Protein AF-A0AAD5MT40-F1 (afdb_monomer)

Sequence (58 aa):
MIDE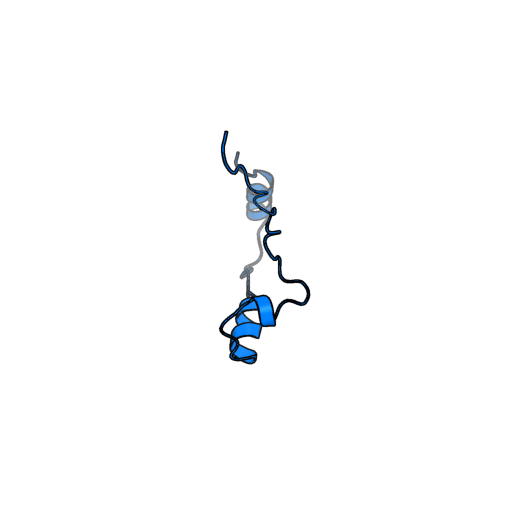NFCTALEYGLPPTAGWGMGIDRLTMILTDSNNIKDVTFLPHYATRRAKRTVSKC

Radius of gyration: 22.94 Å; Cα contacts (8 Å, |Δi|>4): 18; chains: 1; bounding box: 33×33×66 Å

Mean predicted aligned error: 13.97 Å

Secondary structure (DSSP, 8-state):
---HHHHHHHHTT--S-------HHHHHHHHHT-S-GGGTSSS---------------

Organism: Parelaphostrongylus tenuis (NCBI:txid148309)

Structure (mmCIF, N/CA/C/O backbone):
data_AF-A0AAD5MT40-F1
#
_entry.id   AF-A0AAD5MT40-F1
#
loop_
_atom_site.group_PDB
_atom_site.id
_atom_site.type_symbol
_atom_site.label_atom_id
_atom_site.label_alt_id
_atom_site.label_comp_id
_atom_site.label_asym_id
_atom_site.label_entity_id
_atom_site.label_seq_id
_atom_site.pdbx_PDB_ins_code
_atom_site.Cartn_x
_atom_site.Cartn_y
_atom_site.Cartn_z
_atom_site.occupancy
_atom_site.B_iso_or_equiv
_atom_site.auth_seq_id
_atom_site.auth_comp_id
_atom_site.auth_asym_id
_atom_site.auth_atom_id
_atom_site.pdbx_PDB_model_num
ATOM 1 N N . MET A 1 1 ? 13.493 15.599 -6.961 1.00 59.06 1 MET A N 1
ATOM 2 C CA . MET A 1 1 ? 14.317 14.522 -7.538 1.00 59.06 1 MET A CA 1
ATOM 3 C C . MET A 1 1 ? 13.342 13.552 -8.164 1.00 59.06 1 MET A C 1
ATOM 5 O O . MET A 1 1 ? 12.476 13.071 -7.444 1.00 59.06 1 MET A O 1
ATOM 9 N N . ILE A 1 2 ? 13.360 13.434 -9.489 1.00 74.88 2 ILE A N 1
ATOM 10 C CA . ILE A 1 2 ? 12.454 12.546 -10.222 1.00 74.88 2 ILE A CA 1
ATOM 11 C C . ILE A 1 2 ? 13.165 11.207 -10.417 1.00 74.88 2 ILE A C 1
ATOM 13 O O . ILE A 1 2 ? 14.386 11.190 -10.553 1.00 74.88 2 ILE A O 1
ATOM 17 N N . ASP A 1 3 ? 12.423 10.108 -10.357 1.00 81.69 3 ASP A N 1
ATOM 18 C CA . ASP A 1 3 ? 12.989 8.772 -10.518 1.00 81.69 3 ASP A CA 1
ATOM 19 C C . ASP A 1 3 ? 13.118 8.450 -12.015 1.00 81.69 3 ASP A C 1
ATOM 21 O O . ASP A 1 3 ? 12.149 8.078 -12.682 1.00 81.69 3 ASP A O 1
ATOM 25 N N . GLU A 1 4 ? 14.314 8.662 -12.563 1.00 85.44 4 GLU A N 1
ATOM 26 C CA . GLU A 1 4 ? 14.627 8.425 -13.978 1.00 85.44 4 GLU A CA 1
ATOM 27 C C . GLU A 1 4 ? 14.525 6.934 -14.347 1.00 85.44 4 GLU A C 1
ATOM 29 O O . GLU A 1 4 ? 14.208 6.590 -15.491 1.00 85.44 4 GLU A O 1
ATOM 34 N N . ASN A 1 5 ? 14.704 6.035 -13.372 1.00 79.50 5 ASN A N 1
ATOM 35 C CA . ASN A 1 5 ? 14.584 4.593 -13.564 1.00 79.50 5 ASN A CA 1
ATOM 36 C C . ASN A 1 5 ? 13.121 4.184 -13.778 1.00 79.50 5 ASN A C 1
ATOM 38 O O . ASN A 1 5 ? 12.844 3.309 -14.601 1.00 79.50 5 ASN A O 1
ATOM 42 N N . PHE A 1 6 ? 12.185 4.840 -13.086 1.00 78.69 6 PHE A N 1
ATOM 43 C CA . PHE A 1 6 ? 10.752 4.623 -13.292 1.00 78.69 6 PHE A CA 1
ATOM 44 C C . PHE A 1 6 ? 10.305 5.069 -14.693 1.00 78.69 6 PHE A C 1
ATOM 46 O O . PHE A 1 6 ? 9.598 4.329 -15.375 1.00 78.69 6 PHE A O 1
ATOM 53 N N . CYS A 1 7 ? 10.767 6.234 -15.160 1.00 78.75 7 CYS A N 1
ATOM 54 C CA . CYS A 1 7 ? 10.470 6.717 -16.514 1.00 78.75 7 CYS A CA 1
ATOM 55 C C . CYS A 1 7 ? 11.035 5.785 -17.593 1.00 78.75 7 CYS A C 1
ATOM 57 O O . CYS A 1 7 ? 10.318 5.396 -18.512 1.00 78.75 7 CYS A O 1
ATOM 59 N N . THR A 1 8 ? 12.287 5.355 -17.432 1.00 81.25 8 THR A N 1
ATOM 60 C CA . THR A 1 8 ? 12.939 4.425 -18.361 1.00 81.25 8 THR A CA 1
ATOM 61 C C . THR A 1 8 ? 12.167 3.100 -18.449 1.00 81.25 8 THR A C 1
ATOM 63 O O . THR A 1 8 ? 11.933 2.583 -19.538 1.00 81.25 8 THR A O 1
ATOM 66 N N . ALA A 1 9 ? 11.694 2.564 -17.318 1.00 79.25 9 ALA A N 1
ATOM 67 C CA . ALA A 1 9 ? 10.903 1.331 -17.287 1.00 79.25 9 ALA A CA 1
ATOM 68 C C . ALA A 1 9 ? 9.532 1.456 -17.986 1.00 79.25 9 ALA A C 1
ATOM 70 O O . ALA A 1 9 ? 9.038 0.467 -18.529 1.00 79.25 9 ALA A O 1
ATOM 71 N N . LEU A 1 10 ? 8.928 2.651 -18.007 1.00 74.50 10 LEU A N 1
ATOM 72 C CA . LEU A 1 10 ? 7.692 2.915 -18.754 1.00 74.50 10 LEU A CA 1
ATOM 73 C C . LEU A 1 10 ? 7.930 2.975 -20.273 1.00 74.50 10 LEU A C 1
ATOM 75 O O . LEU A 1 10 ? 7.086 2.501 -21.035 1.00 74.50 10 LEU A O 1
ATOM 79 N N . GLU A 1 11 ? 9.076 3.503 -20.713 1.00 75.00 11 GLU A N 1
ATOM 80 C CA . GLU A 1 11 ? 9.456 3.599 -22.134 1.00 75.00 11 GLU A CA 1
ATOM 81 C C . GLU A 1 11 ? 9.776 2.238 -22.768 1.00 75.00 11 GLU A C 1
ATOM 83 O O . GLU A 1 11 ? 9.473 2.026 -23.942 1.00 75.00 11 GLU A O 1
ATOM 88 N N . TYR A 1 12 ? 10.301 1.279 -21.993 1.00 73.62 12 TYR A N 1
ATOM 89 C CA . TYR A 1 12 ? 10.515 -0.106 -22.450 1.00 73.62 12 TYR A CA 1
ATOM 90 C C . TYR A 1 12 ? 9.215 -0.898 -22.682 1.00 73.62 12 TYR A C 1
ATOM 92 O O . TYR A 1 12 ? 9.259 -2.039 -23.141 1.00 73.62 12 TYR A O 1
ATOM 100 N N . GLY A 1 13 ? 8.058 -0.281 -22.431 1.00 60.44 13 GLY A N 1
ATOM 101 C CA . GLY A 1 13 ? 6.747 -0.848 -22.703 1.00 60.44 13 GLY A CA 1
ATOM 102 C C . GLY A 1 13 ? 6.181 -1.516 -21.465 1.00 60.44 13 GLY A C 1
ATOM 103 O O . GLY A 1 13 ? 6.270 -2.731 -21.300 1.00 60.44 13 GLY A O 1
ATOM 104 N N . LEU A 1 14 ? 5.548 -0.716 -20.607 1.00 69.69 14 LEU A N 1
ATOM 105 C CA . LEU A 1 14 ? 4.681 -1.260 -19.573 1.00 69.69 14 LEU A CA 1
ATOM 106 C C . LEU A 1 14 ? 3.489 -1.948 -20.280 1.00 69.69 14 LEU A C 1
ATOM 108 O O . LEU A 1 14 ? 2.697 -1.253 -20.926 1.00 69.69 14 LEU A O 1
ATOM 112 N N . PRO A 1 15 ? 3.334 -3.287 -20.213 1.00 67.69 15 PRO A N 1
ATOM 113 C CA . PRO A 1 15 ? 2.124 -3.939 -20.712 1.00 67.69 15 PRO A CA 1
ATOM 114 C C . PRO A 1 15 ? 0.920 -3.346 -19.968 1.00 67.69 15 PRO A C 1
ATOM 116 O O . PRO A 1 15 ? 1.098 -2.937 -18.818 1.00 67.69 15 PRO A O 1
ATOM 119 N N . PRO A 1 16 ? -0.282 -3.268 -20.575 1.00 67.31 16 PRO A N 1
ATOM 120 C CA . PRO A 1 16 ? -1.442 -2.604 -19.979 1.00 67.31 16 PRO A CA 1
ATOM 121 C C . PRO A 1 16 ? -1.739 -3.203 -18.599 1.00 67.31 16 PRO A C 1
ATOM 123 O O . PRO A 1 16 ? -2.362 -4.255 -18.473 1.00 67.31 16 PRO A O 1
ATOM 126 N N . THR A 1 17 ? -1.234 -2.546 -17.559 1.00 71.94 17 THR A N 1
ATOM 127 C CA . THR A 1 17 ? -1.250 -3.019 -16.179 1.00 71.94 17 THR A CA 1
ATOM 128 C C . THR A 1 17 ? -2.073 -2.034 -15.379 1.00 71.94 17 THR A C 1
ATOM 130 O O . THR A 1 17 ? -1.743 -0.858 -15.255 1.00 71.94 17 THR A O 1
ATOM 133 N N . ALA A 1 18 ? -3.188 -2.521 -14.850 1.00 76.25 18 ALA A N 1
ATOM 134 C CA . ALA A 1 18 ? -3.960 -1.789 -13.868 1.00 76.25 18 ALA A CA 1
ATOM 135 C C . ALA A 1 18 ? -3.368 -2.095 -12.488 1.00 76.25 18 ALA A C 1
ATOM 137 O O . ALA A 1 18 ? -3.382 -3.242 -12.040 1.00 76.25 18 ALA A O 1
ATOM 138 N N . GLY A 1 19 ? -2.828 -1.078 -11.819 1.00 76.81 19 GLY A N 1
ATOM 139 C CA . GLY A 1 19 ? -2.449 -1.191 -10.416 1.00 76.81 19 GLY A CA 1
ATOM 140 C C . GLY A 1 19 ? -3.706 -1.274 -9.557 1.00 76.81 19 GLY A C 1
ATOM 141 O O . GLY A 1 19 ? -4.554 -0.385 -9.615 1.00 76.81 19 GLY A O 1
ATOM 142 N N . TRP A 1 20 ? -3.836 -2.330 -8.759 1.00 79.25 20 TRP A N 1
ATOM 143 C CA . TRP A 1 20 ? -4.907 -2.444 -7.777 1.00 79.25 20 TRP A CA 1
ATOM 144 C C . TRP A 1 20 ? -4.327 -2.330 -6.376 1.00 79.25 20 TRP A C 1
ATOM 146 O O . TRP A 1 20 ? -3.443 -3.092 -5.990 1.00 79.25 20 TRP A O 1
ATOM 156 N N . GLY A 1 21 ? -4.831 -1.364 -5.617 1.00 82.62 21 GLY A N 1
ATOM 157 C CA . GLY A 1 21 ? -4.519 -1.212 -4.207 1.00 82.62 21 GLY A CA 1
ATOM 158 C C . GLY A 1 21 ? -5.799 -1.326 -3.404 1.00 82.62 21 GLY A C 1
ATOM 159 O O . GLY A 1 21 ? -6.692 -0.498 -3.573 1.00 82.62 21 GLY A O 1
ATOM 160 N N . MET A 1 22 ? -5.882 -2.309 -2.506 1.00 79.50 22 MET A N 1
ATOM 161 C CA . MET A 1 22 ? -6.901 -2.293 -1.460 1.00 79.50 22 MET A CA 1
ATOM 162 C C . MET A 1 22 ? -6.302 -2.338 -0.072 1.00 79.50 22 MET A C 1
ATOM 164 O O . MET A 1 22 ? -5.416 -3.129 0.242 1.00 79.50 22 MET A O 1
ATOM 168 N N . GLY A 1 23 ? -6.829 -1.450 0.768 1.00 82.25 23 GLY A N 1
ATOM 169 C C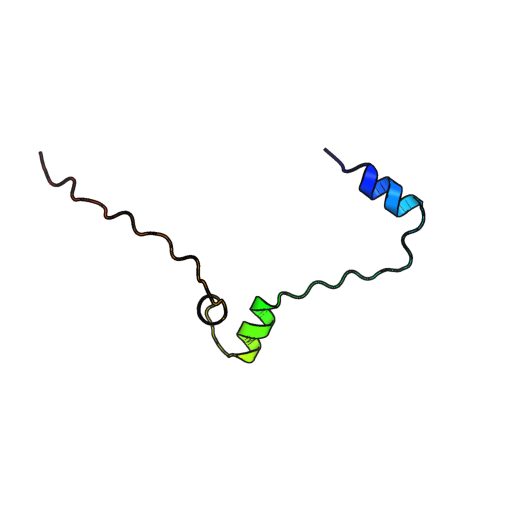A . GLY A 1 23 ? -6.501 -1.396 2.178 1.00 82.25 23 GLY A CA 1
ATOM 170 C C . GLY A 1 23 ? -7.175 -2.549 2.903 1.00 82.25 23 GLY A C 1
ATOM 171 O O . GLY A 1 23 ? -8.346 -2.444 3.255 1.00 82.25 23 GLY A O 1
ATOM 172 N N . ILE A 1 24 ? -6.427 -3.625 3.150 1.00 80.19 24 ILE A N 1
ATOM 173 C CA . ILE A 1 24 ? -6.874 -4.800 3.921 1.00 80.19 24 ILE A CA 1
ATOM 174 C C . ILE A 1 24 ? -7.471 -4.393 5.271 1.00 80.19 24 ILE A C 1
ATOM 176 O O . ILE A 1 24 ? -8.491 -4.923 5.699 1.00 80.19 24 ILE A O 1
ATOM 180 N N . ASP A 1 25 ? -6.878 -3.391 5.903 1.00 74.94 25 ASP A N 1
ATOM 181 C CA . ASP A 1 25 ? -7.338 -2.838 7.166 1.00 74.94 25 ASP A CA 1
ATOM 182 C C . ASP A 1 25 ? -8.758 -2.227 7.077 1.00 74.94 25 ASP A C 1
ATOM 184 O O . ASP A 1 25 ? -9.627 -2.518 7.900 1.00 74.94 25 ASP A O 1
ATOM 188 N N . ARG A 1 26 ? -9.050 -1.490 5.995 1.00 76.44 26 ARG A N 1
ATOM 189 C CA . ARG A 1 26 ? -10.386 -0.930 5.733 1.00 76.44 26 ARG A CA 1
ATOM 190 C C . ARG A 1 26 ? -11.404 -2.000 5.358 1.00 76.44 26 ARG A C 1
ATOM 192 O O . ARG A 1 26 ? -12.550 -1.907 5.787 1.00 76.44 26 ARG A O 1
ATOM 199 N N . LEU A 1 27 ? -10.995 -3.018 4.599 1.00 79.38 27 LEU A N 1
ATOM 200 C CA . LEU A 1 27 ? -11.858 -4.168 4.301 1.00 79.38 27 LEU A CA 1
ATOM 201 C C . LEU A 1 27 ? -12.254 -4.897 5.578 1.00 79.38 27 LEU A C 1
ATOM 203 O O . LEU A 1 27 ? -13.414 -5.253 5.763 1.00 79.38 27 LEU A O 1
ATOM 207 N N . THR A 1 28 ? -11.297 -5.076 6.479 1.00 73.44 28 THR A N 1
ATOM 208 C CA . THR A 1 28 ? -11.525 -5.825 7.707 1.00 73.44 28 THR A CA 1
ATOM 209 C C . THR A 1 28 ? -12.335 -5.004 8.721 1.00 73.44 28 THR A C 1
ATOM 211 O O . THR A 1 28 ? -13.176 -5.577 9.408 1.00 73.44 28 THR A O 1
ATOM 214 N N . MET A 1 29 ? -12.209 -3.668 8.742 1.00 76.00 29 MET A N 1
ATOM 215 C CA . MET A 1 29 ? -13.138 -2.783 9.471 1.00 76.00 29 MET A CA 1
ATOM 216 C C . MET A 1 29 ? -14.594 -2.959 9.019 1.00 76.00 29 MET A C 1
ATOM 218 O O . MET A 1 29 ? -15.475 -3.073 9.865 1.00 76.00 29 MET A O 1
ATOM 222 N N . ILE A 1 30 ? -14.848 -3.009 7.705 1.00 78.06 30 ILE A N 1
ATOM 223 C CA . ILE A 1 30 ? -16.209 -3.179 7.165 1.00 78.06 30 ILE A CA 1
ATOM 224 C C . ILE A 1 30 ? -16.753 -4.576 7.496 1.00 78.06 30 ILE A C 1
ATOM 226 O O . ILE A 1 30 ? -17.910 -4.707 7.878 1.00 78.06 30 ILE A O 1
ATOM 230 N N . LEU A 1 31 ? -15.920 -5.616 7.391 1.00 75.25 31 LEU A N 1
ATOM 231 C CA . LEU A 1 31 ? -16.313 -6.997 7.699 1.00 75.25 31 LEU A CA 1
ATOM 232 C C . LEU A 1 31 ? -16.566 -7.245 9.195 1.00 75.25 31 LEU A C 1
ATOM 234 O O . LEU A 1 31 ? -17.317 -8.153 9.537 1.00 75.25 31 LEU A O 1
ATOM 238 N N . THR A 1 32 ? -15.942 -6.458 10.072 1.00 73.62 32 THR A N 1
ATOM 239 C CA . THR A 1 32 ? -16.024 -6.625 11.535 1.00 73.62 32 THR A CA 1
ATOM 240 C C . THR A 1 32 ? -17.010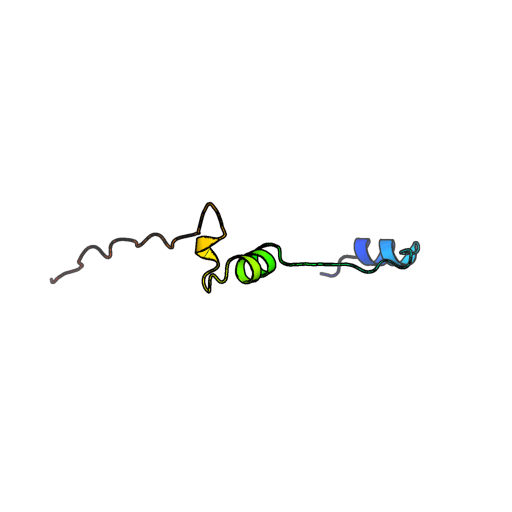 -5.637 12.179 1.00 73.62 32 THR A C 1
ATOM 242 O O . THR A 1 32 ? -17.204 -5.682 13.387 1.00 73.62 32 THR A O 1
ATOM 245 N N . ASP A 1 33 ? -17.614 -4.729 11.395 1.00 68.56 33 ASP A N 1
ATOM 246 C CA . ASP A 1 33 ? -18.456 -3.602 11.856 1.00 68.56 33 ASP A CA 1
ATOM 247 C C . ASP A 1 33 ? -17.801 -2.767 12.986 1.00 68.56 33 ASP A C 1
ATOM 249 O O . ASP A 1 33 ? -18.446 -2.101 13.800 1.00 68.56 33 ASP A O 1
ATOM 253 N N . SER A 1 34 ? -16.465 -2.808 13.0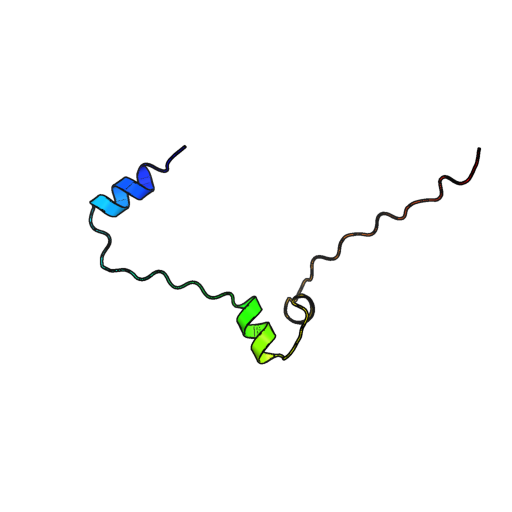51 1.00 62.59 34 SER A N 1
ATOM 254 C CA . SER A 1 34 ? -15.679 -2.125 14.075 1.00 62.59 34 SER A CA 1
ATOM 255 C C . SER A 1 34 ? -15.312 -0.740 13.561 1.00 62.59 34 SER A C 1
ATOM 257 O O . SER A 1 34 ? -14.562 -0.581 12.597 1.00 62.59 34 SER A O 1
ATOM 259 N N . ASN A 1 35 ? -15.808 0.294 14.242 1.00 68.94 35 ASN A N 1
ATOM 260 C CA . ASN A 1 35 ? -15.514 1.695 13.922 1.00 68.94 35 ASN A CA 1
ATOM 261 C C . ASN A 1 35 ? -14.048 2.086 14.209 1.00 68.94 35 ASN A C 1
ATOM 263 O O . ASN A 1 35 ? -13.623 3.189 13.859 1.00 68.94 35 ASN A O 1
ATOM 267 N N . ASN A 1 36 ? -13.264 1.206 14.845 1.00 65.00 36 ASN A N 1
ATOM 268 C CA . ASN A 1 36 ? -11.882 1.468 15.222 1.00 65.00 36 ASN A CA 1
ATOM 269 C C . ASN A 1 36 ? -10.907 0.467 14.591 1.00 65.00 36 ASN A C 1
ATOM 271 O O . ASN A 1 36 ? -10.976 -0.739 14.801 1.00 65.00 36 ASN A O 1
ATOM 275 N N . ILE A 1 37 ? -9.917 1.015 13.893 1.00 68.56 37 ILE A N 1
ATOM 276 C CA . ILE A 1 37 ? -8.801 0.292 13.272 1.00 68.56 37 ILE A CA 1
ATOM 277 C C . ILE A 1 37 ? -7.972 -0.538 14.271 1.00 68.56 37 ILE A C 1
ATOM 279 O O . ILE A 1 37 ? -7.324 -1.525 13.922 1.00 68.56 37 ILE A O 1
ATOM 283 N N . LYS A 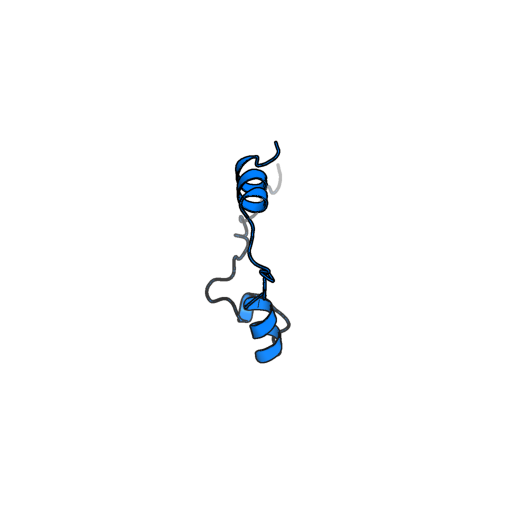1 38 ? -7.997 -0.136 15.546 1.00 65.00 38 LYS A N 1
ATOM 284 C CA . LYS A 1 38 ? -7.233 -0.763 16.631 1.00 65.00 38 LYS A CA 1
ATOM 285 C C . LYS A 1 38 ? -7.798 -2.110 17.074 1.00 65.00 38 LYS A C 1
ATOM 287 O O . LYS A 1 38 ? -7.063 -2.857 17.708 1.00 65.00 38 LYS A O 1
ATOM 292 N N . ASP A 1 39 ? -9.051 -2.408 16.735 1.00 62.06 39 ASP A N 1
ATOM 293 C CA . ASP A 1 39 ? -9.704 -3.675 17.091 1.00 62.06 39 ASP A CA 1
ATOM 294 C C . ASP A 1 39 ? -9.357 -4.787 16.090 1.00 62.06 39 ASP A C 1
ATOM 296 O O . ASP A 1 39 ? -9.482 -5.972 16.382 1.00 62.06 39 ASP A O 1
ATOM 300 N N . VAL A 1 40 ? -8.897 -4.386 14.904 1.00 63.16 40 VAL A N 1
ATOM 301 C CA . VAL A 1 40 ? -8.633 -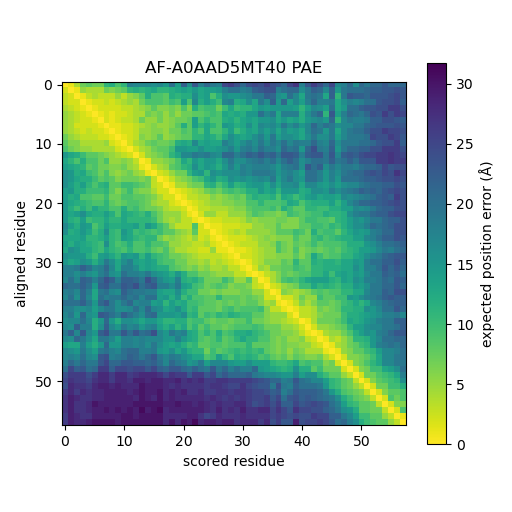5.254 13.754 1.00 63.16 40 VAL A CA 1
ATOM 302 C C . VAL A 1 40 ? -7.134 -5.544 13.585 1.00 63.16 40 VAL A C 1
ATOM 304 O O . VAL A 1 40 ? -6.743 -6.569 13.029 1.00 63.16 40 VAL A O 1
ATOM 307 N N . THR A 1 41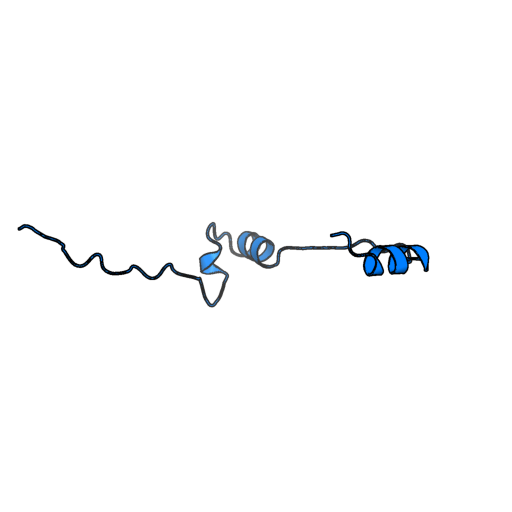 ? -6.272 -4.662 14.095 1.00 71.06 41 THR A N 1
ATOM 308 C CA . THR A 1 41 ? -4.813 -4.823 14.044 1.00 71.06 41 THR A CA 1
ATOM 309 C C . THR A 1 41 ? -4.293 -5.491 15.319 1.00 71.06 41 THR A C 1
ATOM 311 O O . THR A 1 41 ? -4.487 -4.972 16.411 1.00 71.06 41 THR A O 1
ATOM 314 N N . PHE A 1 42 ? -3.551 -6.597 15.183 1.00 67.75 42 PHE A N 1
ATOM 315 C CA . PHE A 1 42 ? -3.028 -7.391 16.312 1.00 67.75 42 PHE A CA 1
ATOM 316 C C . PHE A 1 42 ? -2.110 -6.608 17.279 1.00 67.75 42 PHE A C 1
ATOM 318 O O . PHE A 1 42 ? -2.060 -6.913 18.467 1.00 67.75 42 PHE A O 1
ATOM 325 N N . LEU A 1 43 ? -1.399 -5.579 16.797 1.00 68.69 43 LEU A N 1
ATOM 326 C CA . LEU A 1 43 ? -0.558 -4.692 17.613 1.00 68.69 43 LEU A CA 1
ATOM 327 C C . LEU A 1 43 ? -0.897 -3.218 17.344 1.00 68.69 43 LEU A C 1
ATOM 329 O O . LEU A 1 43 ? -0.253 -2.570 16.514 1.00 68.69 43 LEU A O 1
ATOM 333 N N . PRO A 1 44 ? -1.900 -2.653 18.030 1.00 72.00 44 PRO A N 1
ATOM 334 C CA . PRO A 1 44 ? -2.211 -1.235 17.914 1.00 72.00 44 PRO A CA 1
ATOM 335 C C . PRO A 1 44 ? -1.079 -0.373 18.494 1.00 72.00 44 PRO A C 1
ATOM 337 O O . PRO A 1 44 ? -0.630 -0.563 19.627 1.00 72.00 44 PRO A O 1
ATOM 340 N N . HIS A 1 45 ? -0.638 0.629 17.730 1.00 76.38 45 HIS A N 1
ATOM 341 C CA . HIS A 1 45 ? 0.325 1.614 18.217 1.00 76.38 45 HIS A CA 1
ATOM 342 C C . HIS A 1 45 ? -0.360 2.562 19.212 1.00 76.38 45 HIS A C 1
ATOM 344 O O . HIS A 1 45 ? -1.013 3.542 18.840 1.00 76.38 45 HIS A O 1
ATOM 350 N N . TYR A 1 46 ? -0.239 2.256 20.502 1.00 79.44 46 TYR A N 1
ATOM 351 C CA . TYR A 1 46 ? -0.651 3.161 21.566 1.00 79.44 46 TYR A CA 1
ATOM 352 C C . TYR A 1 46 ? 0.4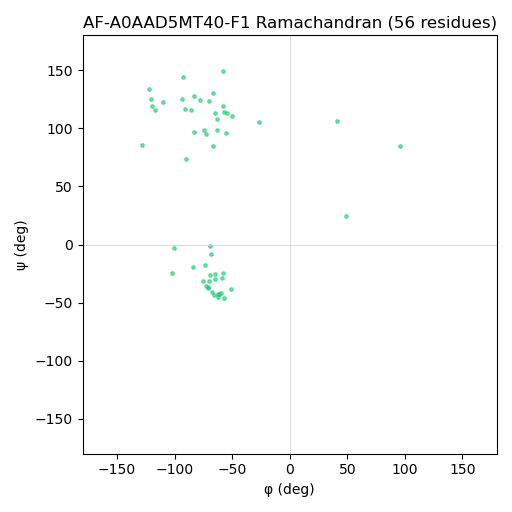59 4.171 21.845 1.00 79.44 46 TYR A C 1
ATOM 354 O O . TYR A 1 46 ? 1.598 3.799 22.116 1.00 79.44 46 TYR A O 1
ATOM 362 N N . ALA A 1 47 ? 0.114 5.460 21.827 1.00 74.62 47 ALA A N 1
ATOM 363 C CA . ALA A 1 47 ? 1.022 6.499 22.285 1.00 74.62 47 ALA A CA 1
ATOM 364 C C . ALA A 1 47 ? 1.401 6.221 23.747 1.00 74.62 47 ALA A C 1
ATOM 366 O O . ALA A 1 47 ? 0.539 6.198 24.633 1.00 74.62 47 ALA A O 1
ATOM 367 N N . THR A 1 48 ? 2.689 6.015 24.007 1.00 67.81 48 THR A N 1
ATOM 368 C CA . THR A 1 48 ? 3.210 5.846 25.360 1.00 67.81 48 THR A CA 1
ATOM 369 C C . THR A 1 48 ? 2.959 7.145 26.116 1.00 67.81 48 THR A C 1
ATOM 371 O O . THR A 1 48 ? 3.590 8.170 25.847 1.00 67.81 48 THR A O 1
ATOM 374 N N . ARG A 1 49 ? 2.014 7.143 27.066 1.00 68.31 49 ARG A N 1
ATOM 375 C CA . ARG A 1 49 ? 1.847 8.277 27.979 1.00 68.31 49 ARG A CA 1
ATOM 376 C C . ARG A 1 49 ? 3.134 8.399 28.793 1.00 68.31 49 ARG A C 1
ATOM 378 O O . ARG A 1 49 ? 3.308 7.699 29.786 1.00 68.31 49 ARG A O 1
ATOM 385 N N . ARG A 1 50 ? 4.032 9.309 28.399 1.00 61.06 50 ARG A N 1
ATOM 386 C CA . ARG A 1 50 ? 5.027 9.856 29.327 1.00 61.06 50 ARG A CA 1
ATOM 387 C C . ARG A 1 50 ? 4.233 10.393 30.510 1.00 61.06 50 ARG A C 1
ATOM 389 O O . ARG A 1 50 ? 3.455 11.334 30.351 1.00 61.06 50 ARG A O 1
ATOM 396 N N . ALA A 1 51 ? 4.395 9.765 31.671 1.00 60.25 51 ALA A N 1
ATOM 397 C CA . ALA A 1 51 ? 3.916 10.307 32.926 1.00 60.25 51 ALA A CA 1
ATOM 398 C C . ALA A 1 51 ? 4.424 11.751 33.007 1.00 60.25 51 ALA A C 1
ATOM 400 O O . ALA A 1 51 ? 5.631 11.981 33.103 1.00 60.25 51 ALA A O 1
ATOM 401 N N . LYS A 1 52 ? 3.521 12.734 32.910 1.00 53.59 52 LYS A N 1
ATOM 402 C CA . LYS A 1 52 ? 3.829 14.100 33.325 1.00 53.59 52 LYS A CA 1
ATOM 403 C C . LYS A 1 52 ? 4.020 14.022 34.835 1.00 53.59 52 LYS A C 1
ATOM 405 O O . LYS A 1 52 ? 3.070 14.170 35.596 1.00 53.59 52 LYS A O 1
ATOM 410 N N . ARG A 1 53 ? 5.240 13.671 35.248 1.00 50.34 53 ARG A N 1
ATOM 411 C CA . ARG A 1 53 ? 5.705 13.767 36.625 1.00 50.34 53 ARG A CA 1
ATOM 412 C C . ARG A 1 53 ? 5.512 15.231 36.996 1.00 50.34 53 ARG A C 1
ATOM 414 O O . ARG A 1 53 ? 6.071 16.115 36.355 1.00 50.34 53 ARG A O 1
ATOM 421 N N . THR A 1 54 ? 4.607 15.445 37.937 1.00 53.31 54 THR A N 1
ATOM 422 C CA . THR A 1 54 ? 4.349 16.687 38.658 1.00 53.31 54 THR A CA 1
ATOM 423 C C . THR A 1 54 ? 5.589 17.577 38.734 1.00 53.31 54 THR A C 1
ATOM 425 O O . THR A 1 54 ? 6.473 17.319 39.545 1.00 53.31 54 THR A O 1
ATOM 428 N N . VAL A 1 55 ? 5.630 18.657 37.953 1.00 58.69 55 VAL A N 1
ATOM 429 C CA . VAL A 1 55 ? 6.341 19.86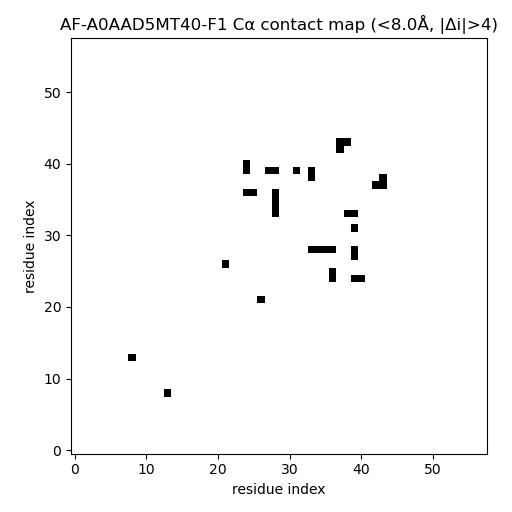4 38.390 1.00 58.69 55 VAL A CA 1
ATOM 430 C C . VAL A 1 55 ? 5.298 20.694 39.126 1.00 58.69 55 VAL A C 1
ATOM 432 O O . VAL A 1 55 ? 4.689 21.620 38.601 1.00 58.69 55 VAL A O 1
ATOM 435 N N . SER A 1 56 ? 4.986 20.213 40.328 1.00 50.78 56 SER A N 1
ATOM 436 C CA . SER A 1 56 ? 4.294 20.971 41.356 1.00 50.78 56 SER A CA 1
ATOM 437 C C . SER A 1 56 ? 5.326 21.900 41.980 1.00 50.78 56 SER A C 1
ATOM 439 O O . SER A 1 56 ? 6.333 21.399 42.465 1.00 50.78 56 SER A O 1
ATOM 441 N N . LYS A 1 57 ? 5.030 23.204 41.973 1.00 53.03 57 LYS A N 1
ATOM 442 C CA . LYS A 1 57 ? 5.466 24.216 42.950 1.00 53.03 57 LYS A CA 1
ATOM 443 C C . LYS A 1 57 ? 6.923 24.137 43.432 1.00 53.03 57 LYS A C 1
ATOM 445 O O . LYS A 1 57 ? 7.218 23.359 44.331 1.00 53.03 57 LYS A O 1
ATOM 450 N N . CYS A 1 58 ? 7.740 25.065 42.943 1.00 40.97 58 CYS A N 1
ATOM 451 C CA . CYS A 1 58 ? 8.463 26.036 43.771 1.00 40.97 58 CYS A CA 1
ATOM 452 C C . CYS A 1 58 ? 8.561 27.340 42.979 1.00 40.97 58 CYS A C 1
ATOM 454 O O . CYS A 1 58 ? 8.792 27.242 41.752 1.00 40.97 58 CYS A O 1
#

pLDDT: mean 70.25, std 9.51, range [40.97, 85.44]

Solvent-accessible surface area (backbone atoms only — not comparable to full-atom values): 4164 Å² total; per-residue (Å²): 137,81,66,64,67,60,54,52,55,50,72,76,58,62,68,97,72,83,87,83,84,79,61,65,70,60,54,48,30,65,76,63,74,42,95,47,73,59,81,76,39,97,77,58,88,70,81,78,76,74,77,81,72,79,87,69,86,132

InterPro domains:
  IPR004364 Aminoacyl-tRNA synthetase, class II (D/K/N) [PF00152] (3-45)
  IPR006195 Aminoacyl-tRNA synthetase, class II [PS50862] (1-44)
  IPR045864 Class II Aminoacyl-tRNA synthetase/Biotinyl protein ligase (BPL) and lipoyl protein ligase (LPL) [G3DSA:3.30.930.10] (1-58)
  IPR045864 Class II Aminoacyl-tRNA synthetase/Biotinyl protein ligase (BPL) and lipoyl protein ligase (LPL) [SSF55681] (2-46)

Foldseek 3Di:
DDDVVVVVVVVVPDDPDDDDDDDPLVVVCVVVVPPDSQVRDPDDDDDPPPPPPDPPDD